Protein AF-Q8Z2V0-F1 (afdb_monomer)

Sequence (81 aa):
MGNMTLFIIGIALLSTGTYLMRLGGAKLGSRLALSERSQALLSDAATVLLFSVALATTFYEGEHFAGMARVLGVGFAVFLA

Organism: Salmonella typhi (NCBI:txid90370)

Structure (mmCIF, N/CA/C/O backbone):
data_AF-Q8Z2V0-F1
#
_entry.id   AF-Q8Z2V0-F1
#
loop_
_atom_site.group_PDB
_atom_site.id
_atom_site.type_symbol
_atom_site.label_atom_id
_atom_site.label_alt_id
_atom_site.label_comp_id
_atom_site.label_asym_id
_atom_site.label_entity_id
_atom_site.label_seq_id
_atom_site.pdbx_PDB_ins_code
_atom_site.Cartn_x
_atom_site.Cartn_y
_atom_site.Cartn_z
_atom_site.occupancy
_atom_site.B_iso_or_equiv
_atom_site.auth_seq_id
_atom_site.auth_comp_id
_atom_site.auth_asym_id
_atom_site.auth_atom_id
_atom_site.pdbx_PDB_model_num
ATOM 1 N N . MET A 1 1 ? -5.736 -24.480 -28.719 1.00 60.38 1 MET A N 1
ATOM 2 C CA . MET A 1 1 ? -6.854 -24.443 -27.746 1.00 60.38 1 MET A CA 1
ATOM 3 C C . MET A 1 1 ? -6.405 -24.323 -26.287 1.00 60.38 1 MET A C 1
ATOM 5 O O . MET A 1 1 ? -6.939 -23.453 -25.618 1.00 60.38 1 MET A O 1
ATOM 9 N N . GLY A 1 2 ? -5.432 -25.106 -25.789 1.00 71.31 2 GLY A N 1
ATOM 10 C CA . GLY A 1 2 ? -5.051 -25.104 -24.358 1.00 71.31 2 GLY A CA 1
ATOM 11 C C . GLY A 1 2 ? -4.655 -23.741 -23.766 1.00 71.31 2 GLY A C 1
ATOM 12 O O . GLY A 1 2 ? -5.069 -23.410 -22.661 1.00 71.31 2 GLY A O 1
ATOM 13 N N . ASN A 1 3 ? -3.946 -22.903 -24.527 1.00 84.88 3 ASN A N 1
ATOM 14 C CA . ASN A 1 3 ? -3.478 -21.592 -24.053 1.00 84.88 3 ASN A CA 1
ATOM 15 C C . ASN A 1 3 ? -4.646 -20.626 -23.783 1.00 84.88 3 ASN A C 1
ATOM 17 O O . ASN A 1 3 ? -4.661 -19.941 -22.769 1.00 84.88 3 ASN A O 1
ATOM 21 N N . MET A 1 4 ? -5.653 -20.614 -24.664 1.00 86.75 4 MET A N 1
ATOM 22 C CA . MET A 1 4 ? -6.857 -19.786 -24.515 1.00 86.75 4 MET A CA 1
ATOM 23 C C . MET A 1 4 ? -7.642 -20.191 -23.264 1.00 86.75 4 MET A C 1
ATOM 25 O O . MET A 1 4 ? -8.064 -19.340 -22.489 1.00 86.75 4 MET A O 1
ATOM 29 N N . THR A 1 5 ? -7.798 -21.497 -23.036 1.00 90.00 5 THR A N 1
ATOM 30 C CA . THR A 1 5 ? -8.472 -22.023 -21.845 1.00 90.00 5 THR A CA 1
ATOM 31 C C . THR A 1 5 ? -7.728 -21.633 -20.568 1.00 90.00 5 THR A C 1
ATOM 33 O O . THR A 1 5 ? -8.369 -21.211 -19.612 1.00 90.00 5 THR A O 1
ATOM 36 N N . LEU A 1 6 ? -6.391 -21.689 -20.560 1.00 92.44 6 LEU A N 1
ATOM 37 C CA . LEU A 1 6 ? -5.579 -21.227 -19.429 1.00 92.44 6 LEU A CA 1
ATOM 38 C C . LEU A 1 6 ? -5.730 -19.722 -19.174 1.00 92.44 6 LEU A C 1
ATOM 40 O O . LEU A 1 6 ? -5.855 -19.326 -18.020 1.00 92.44 6 LEU A O 1
ATOM 44 N N . PHE A 1 7 ? -5.785 -18.890 -20.220 1.00 93.88 7 PHE A N 1
ATOM 45 C CA . PHE A 1 7 ? -6.065 -17.458 -20.067 1.00 93.88 7 PHE A CA 1
ATOM 46 C C . PHE A 1 7 ? -7.454 -17.207 -19.475 1.00 93.88 7 PHE A C 1
ATOM 48 O O . PHE A 1 7 ? -7.584 -16.426 -18.536 1.00 93.88 7 PHE A O 1
ATOM 55 N N . ILE A 1 8 ? -8.484 -17.894 -19.974 1.00 94.38 8 ILE A N 1
ATOM 56 C CA . ILE A 1 8 ? -9.858 -17.757 -19.472 1.00 94.38 8 ILE A CA 1
ATOM 57 C C . ILE A 1 8 ? -9.943 -18.196 -18.008 1.00 94.38 8 ILE A C 1
ATOM 59 O O . ILE A 1 8 ? -10.532 -17.490 -17.193 1.00 94.38 8 ILE A O 1
ATOM 63 N N . ILE A 1 9 ? -9.313 -19.319 -17.655 1.00 95.94 9 ILE A N 1
ATOM 64 C CA . ILE A 1 9 ? -9.240 -19.791 -16.269 1.00 95.94 9 ILE A CA 1
ATOM 65 C C . ILE A 1 9 ? -8.472 -18.790 -15.403 1.00 95.94 9 ILE A C 1
ATOM 67 O O . ILE A 1 9 ? -8.928 -18.476 -14.310 1.00 95.94 9 ILE A O 1
ATOM 71 N N . GLY A 1 10 ? -7.351 -18.249 -15.885 1.00 94.69 10 GLY A N 1
ATOM 72 C CA . GLY A 1 10 ? -6.561 -17.249 -15.169 1.00 94.69 10 GLY A CA 1
ATOM 73 C C . GLY A 1 10 ? -7.360 -15.982 -14.869 1.00 94.69 10 GLY A C 1
ATOM 74 O O . GLY A 1 10 ? -7.383 -15.533 -13.727 1.00 94.69 10 GLY A O 1
ATOM 75 N N . ILE A 1 11 ? -8.081 -15.450 -15.861 1.00 94.94 11 ILE A N 1
ATOM 76 C CA . ILE A 1 11 ? -8.959 -14.282 -15.696 1.00 94.94 11 ILE A CA 1
ATOM 77 C C . ILE A 1 11 ? -10.102 -14.602 -14.731 1.00 94.94 11 ILE A C 1
ATOM 79 O O . ILE A 1 11 ? -10.362 -13.822 -13.816 1.00 94.94 11 ILE A O 1
ATOM 83 N N . ALA A 1 12 ? -10.769 -15.748 -14.900 1.00 95.94 12 ALA A N 1
ATOM 84 C CA . ALA A 1 12 ? -11.856 -16.169 -14.021 1.00 95.94 12 ALA A CA 1
ATOM 85 C C . ALA A 1 12 ? -11.378 -16.318 -12.571 1.00 95.94 12 ALA A C 1
ATOM 87 O O . ALA A 1 12 ? -12.052 -15.856 -11.649 1.00 95.94 12 ALA A O 1
ATOM 88 N N . LEU A 1 13 ? -10.194 -16.898 -12.367 1.00 96.25 13 LEU A N 1
ATOM 89 C CA . LEU A 1 13 ? -9.583 -17.073 -11.056 1.00 96.25 13 LEU A CA 1
ATOM 90 C C . LEU A 1 13 ? -9.213 -15.726 -10.423 1.00 96.25 13 LEU A C 1
ATOM 92 O O . LEU A 1 13 ? -9.576 -15.488 -9.272 1.00 96.25 13 LEU A O 1
ATOM 96 N N . LEU A 1 14 ? -8.555 -14.828 -11.169 1.00 95.06 14 LEU A N 1
ATOM 97 C CA . LEU A 1 14 ? -8.201 -13.488 -10.686 1.00 95.06 14 LEU A CA 1
ATOM 98 C C . LEU A 1 14 ? -9.449 -12.690 -10.316 1.00 95.06 14 LEU A C 1
ATOM 100 O O . LEU A 1 14 ? -9.536 -12.157 -9.214 1.00 95.06 14 LEU A O 1
ATOM 104 N N . SER A 1 15 ? -10.432 -12.655 -11.216 1.00 95.56 15 SER A N 1
ATOM 105 C CA . SER A 1 15 ? -11.673 -11.908 -11.023 1.00 95.56 15 SER A CA 1
ATOM 106 C C . SER A 1 15 ? -12.452 -12.430 -9.813 1.00 95.56 15 SER A C 1
ATOM 108 O O . SER A 1 15 ? -12.886 -11.647 -8.964 1.00 95.56 15 SER A O 1
ATOM 110 N N . THR A 1 16 ? -12.536 -13.757 -9.664 1.00 96.25 16 THR A N 1
ATOM 111 C CA . THR A 1 16 ? -13.135 -14.394 -8.484 1.00 96.25 16 THR A CA 1
ATOM 112 C C . THR A 1 16 ? -12.368 -14.028 -7.214 1.00 96.25 16 THR A C 1
ATOM 114 O O . THR A 1 16 ? -12.982 -13.628 -6.228 1.00 96.25 16 THR A O 1
ATOM 117 N N . GLY A 1 17 ? -11.033 -14.087 -7.232 1.00 93.88 17 GLY A N 1
ATOM 118 C CA . GLY A 1 17 ? -10.183 -13.711 -6.100 1.00 93.88 17 GLY A CA 1
ATOM 119 C C . GLY A 1 17 ? -10.368 -12.253 -5.668 1.00 93.88 17 GLY A C 1
ATOM 120 O O . GLY A 1 17 ? -10.546 -11.981 -4.480 1.00 93.88 17 GLY A O 1
ATOM 121 N N . THR A 1 18 ? -10.418 -11.316 -6.619 1.00 94.31 18 THR A N 1
ATOM 122 C CA . THR A 1 18 ? -10.684 -9.896 -6.341 1.00 94.31 18 THR A CA 1
ATOM 123 C C . THR A 1 18 ? -12.056 -9.705 -5.699 1.00 94.31 18 THR A C 1
ATOM 125 O O . THR A 1 18 ? -12.190 -8.975 -4.713 1.00 94.31 18 THR A O 1
ATOM 128 N N . TYR A 1 19 ? -13.080 -10.389 -6.218 1.00 92.12 19 TYR A N 1
ATOM 129 C CA . TYR A 1 19 ? -14.428 -10.296 -5.667 1.00 92.12 19 TYR A CA 1
ATOM 130 C C . TYR A 1 19 ? -14.505 -10.898 -4.261 1.00 92.12 19 TYR A C 1
ATOM 132 O O . TYR A 1 19 ? -15.122 -10.307 -3.376 1.00 92.12 19 TYR A O 1
ATOM 140 N N . LEU A 1 20 ? -13.825 -12.023 -4.023 1.00 91.06 20 LEU A N 1
ATOM 141 C CA . LEU A 1 20 ? -13.733 -12.655 -2.709 1.00 91.06 20 LEU A CA 1
ATOM 142 C C . LEU A 1 20 ? -13.026 -11.764 -1.683 1.00 91.06 20 LEU A C 1
ATOM 144 O O . LEU A 1 20 ? -13.517 -11.662 -0.563 1.00 91.06 20 LEU A O 1
ATOM 148 N N . MET A 1 21 ? -11.941 -11.067 -2.042 1.00 88.81 21 MET A N 1
ATOM 149 C CA . MET A 1 21 ? -11.290 -10.097 -1.144 1.00 88.81 21 MET A CA 1
ATOM 150 C C . MET A 1 21 ? -12.230 -8.941 -0.782 1.00 88.81 21 MET A C 1
ATOM 152 O O . MET A 1 21 ? -12.325 -8.561 0.387 1.00 88.81 21 MET A O 1
ATOM 156 N N . ARG A 1 22 ? -12.985 -8.422 -1.760 1.00 87.00 22 ARG A N 1
ATOM 157 C CA . ARG A 1 22 ? -13.968 -7.352 -1.531 1.00 87.00 22 ARG A CA 1
ATOM 158 C C . ARG A 1 22 ? -15.127 -7.820 -0.645 1.00 87.00 22 ARG A C 1
ATOM 160 O O . ARG A 1 22 ? -15.531 -7.105 0.271 1.00 87.00 22 ARG A O 1
ATOM 167 N N . LEU A 1 23 ? -15.636 -9.029 -0.887 1.00 86.62 23 LEU A N 1
ATOM 168 C CA . LEU A 1 23 ? -16.707 -9.640 -0.096 1.00 86.62 23 LEU A CA 1
ATOM 169 C C . LEU A 1 23 ? -16.232 -9.984 1.321 1.00 86.62 23 LEU A C 1
ATOM 171 O O . LEU A 1 23 ? -16.979 -9.806 2.280 1.00 86.62 23 LEU A O 1
ATOM 175 N N . GLY A 1 24 ? -14.979 -10.425 1.447 1.00 83.75 24 GLY A N 1
ATOM 176 C CA . GLY A 1 24 ? -14.275 -10.621 2.706 1.00 83.75 24 GLY A CA 1
ATOM 177 C C . GLY A 1 24 ? -14.264 -9.334 3.515 1.00 83.75 24 GLY A C 1
ATOM 178 O O . GLY A 1 24 ? -14.810 -9.325 4.606 1.00 83.75 24 GLY A O 1
ATOM 179 N N . GLY A 1 25 ? -13.776 -8.223 2.958 1.00 78.12 25 GLY A N 1
ATOM 180 C CA . GLY A 1 25 ? -13.796 -6.921 3.635 1.00 78.12 25 GLY A CA 1
ATOM 181 C C . GLY A 1 25 ? -15.197 -6.473 4.074 1.00 78.12 25 GLY A C 1
ATOM 182 O O . GLY A 1 25 ? -15.375 -6.061 5.215 1.00 78.12 25 GLY A O 1
ATOM 183 N N . ALA A 1 26 ? -16.217 -6.624 3.223 1.00 75.19 26 ALA A N 1
ATOM 184 C CA . ALA A 1 26 ? -17.589 -6.220 3.554 1.00 75.19 26 ALA A CA 1
ATOM 185 C C . ALA A 1 26 ? -18.250 -7.110 4.632 1.00 75.19 26 ALA A C 1
ATOM 187 O O . ALA A 1 26 ? -18.933 -6.624 5.538 1.00 75.19 26 ALA A O 1
ATOM 188 N N . LYS A 1 27 ? -18.049 -8.431 4.552 1.00 73.56 27 LYS A N 1
ATOM 189 C CA . LYS A 1 27 ? -18.694 -9.413 5.438 1.00 73.56 27 LYS A CA 1
ATOM 190 C C . LYS A 1 27 ? -17.921 -9.639 6.741 1.00 73.56 27 LYS A C 1
ATOM 192 O O . LYS A 1 27 ? -18.543 -9.872 7.774 1.00 73.56 27 LYS A O 1
ATOM 197 N N . LEU A 1 28 ? -16.587 -9.565 6.711 1.00 70.88 28 LEU A N 1
ATOM 198 C CA . LEU A 1 28 ? -15.754 -9.554 7.917 1.00 70.88 28 LEU A CA 1
ATOM 199 C C . LEU A 1 28 ? -15.747 -8.179 8.573 1.00 70.88 28 LEU A C 1
ATOM 201 O O . LEU A 1 28 ? -15.780 -8.149 9.788 1.00 70.88 28 LEU A O 1
ATOM 205 N N . GLY A 1 29 ? -15.757 -7.063 7.840 1.00 66.62 29 GLY A N 1
ATOM 206 C CA . GLY A 1 29 ? -15.713 -5.721 8.440 1.00 66.62 29 GLY A CA 1
ATOM 207 C C . GLY A 1 29 ? -16.914 -5.404 9.337 1.00 66.62 29 GLY A C 1
ATOM 208 O O . GLY A 1 29 ? -16.769 -4.722 10.340 1.00 66.62 29 GLY A O 1
ATOM 209 N N . SER A 1 30 ? -18.087 -5.964 9.033 1.00 63.84 30 SER A N 1
ATOM 210 C CA . SER A 1 30 ? -19.283 -5.854 9.885 1.00 63.84 30 SER A CA 1
ATOM 211 C C . SER A 1 30 ? -19.291 -6.825 11.075 1.00 63.84 30 SER A C 1
ATOM 213 O O . SER A 1 30 ? -19.967 -6.569 12.067 1.00 63.84 30 SER A O 1
ATOM 215 N N . ARG A 1 31 ? -18.554 -7.944 10.994 1.00 62.41 31 ARG A N 1
ATOM 216 C CA . ARG A 1 31 ? -18.421 -8.933 12.085 1.00 62.41 31 ARG A CA 1
ATOM 217 C C . ARG A 1 31 ? -17.229 -8.672 12.999 1.00 62.41 31 ARG A C 1
ATOM 219 O O . ARG A 1 31 ? -17.276 -9.008 14.177 1.00 62.41 31 ARG A O 1
ATOM 226 N N . LEU A 1 32 ? -16.170 -8.088 12.462 1.00 62.75 32 LEU A N 1
ATOM 227 C CA . LEU A 1 32 ? -15.046 -7.535 13.191 1.00 62.75 32 LEU A CA 1
ATOM 228 C C . LEU A 1 32 ? -15.493 -6.158 13.665 1.00 62.75 32 LEU A C 1
ATOM 230 O O . LEU A 1 32 ? -15.186 -5.151 13.036 1.00 62.75 32 LEU A O 1
ATOM 234 N N . ALA A 1 33 ? -16.243 -6.118 14.766 1.00 62.81 33 ALA A N 1
ATOM 235 C CA . ALA A 1 33 ? -16.451 -4.894 15.530 1.00 62.81 33 ALA A CA 1
ATOM 236 C C . ALA A 1 33 ? -15.095 -4.462 16.11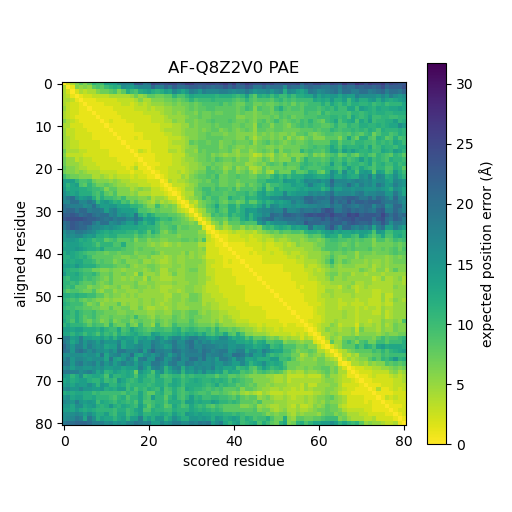4 1.00 62.81 33 ALA A C 1
ATOM 238 O O . ALA A 1 33 ? -14.794 -4.680 17.286 1.00 62.81 33 ALA A O 1
ATOM 239 N N . LEU A 1 34 ? -14.219 -3.951 15.246 1.00 63.50 34 L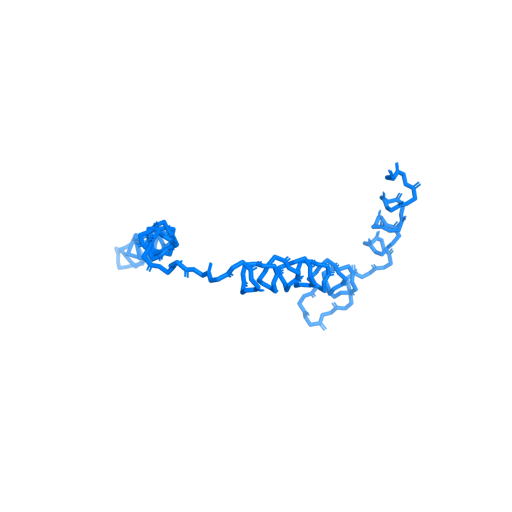EU A N 1
ATOM 240 C CA . LEU A 1 34 ? -12.927 -3.411 15.617 1.00 63.50 34 LEU A CA 1
ATOM 241 C C . LEU A 1 34 ? -13.203 -2.279 16.598 1.00 63.50 34 LEU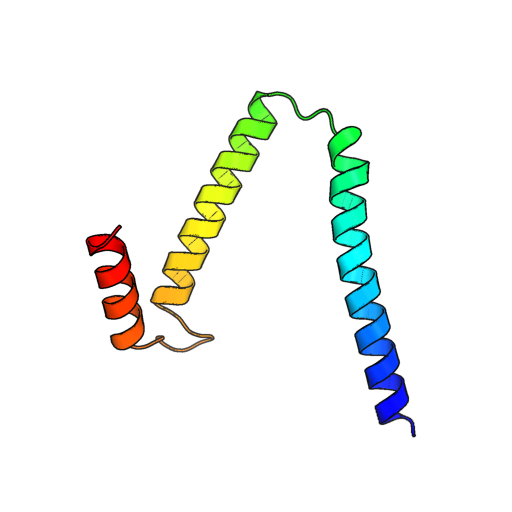 A C 1
ATOM 243 O O . LEU A 1 34 ? -13.939 -1.345 16.272 1.00 63.50 34 LEU A O 1
ATOM 247 N N . SER A 1 35 ? -12.624 -2.383 17.793 1.00 69.62 35 SER A N 1
ATOM 248 C CA . SER A 1 35 ? -12.637 -1.302 18.776 1.00 69.62 35 SER A CA 1
ATOM 249 C C . SER A 1 35 ? -12.169 -0.004 18.110 1.00 69.62 35 SER A C 1
ATOM 251 O O . SER A 1 35 ? -11.304 -0.046 17.230 1.00 69.62 35 SER A O 1
ATOM 253 N N . GLU A 1 36 ? -12.702 1.144 18.532 1.00 76.19 36 GLU A N 1
ATOM 254 C CA . GLU A 1 36 ? -12.336 2.471 18.007 1.00 76.19 36 GLU A CA 1
ATOM 255 C C . GLU A 1 36 ? -10.813 2.656 17.908 1.00 76.19 36 GLU A C 1
ATOM 257 O O . GLU A 1 36 ? -10.300 3.152 16.905 1.00 76.19 36 GLU A O 1
ATOM 262 N N . ARG A 1 37 ? -10.065 2.139 18.895 1.00 77.69 37 ARG A N 1
ATOM 263 C CA . ARG A 1 37 ? -8.597 2.157 18.900 1.00 77.69 37 ARG A CA 1
ATOM 264 C C . ARG A 1 37 ? -7.983 1.374 17.737 1.00 77.69 37 ARG A C 1
ATOM 266 O O . ARG A 1 37 ? -7.017 1.831 17.138 1.00 77.69 37 ARG A O 1
ATOM 273 N N . SER A 1 38 ? -8.516 0.200 17.411 1.00 80.75 38 SER A N 1
ATOM 274 C CA . SER A 1 38 ? -8.031 -0.621 16.297 1.00 80.75 38 SER A CA 1
ATOM 275 C C . SER A 1 38 ? -8.387 -0.014 14.940 1.00 80.75 38 SER A C 1
ATOM 277 O O . SER A 1 38 ? -7.580 -0.113 14.023 1.00 80.75 38 SER A O 1
ATOM 279 N N . GLN A 1 39 ? -9.545 0.642 14.808 1.00 84.50 39 GLN A N 1
ATOM 280 C CA . GLN A 1 39 ? -9.887 1.377 13.584 1.00 84.50 39 GLN A CA 1
ATOM 281 C C . GLN A 1 39 ? -8.961 2.576 13.372 1.00 84.50 39 GLN A C 1
ATOM 283 O O . GLN A 1 39 ? -8.461 2.762 12.266 1.00 84.50 39 GLN A O 1
ATOM 288 N N . ALA A 1 40 ? -8.672 3.335 14.433 1.00 84.75 40 ALA A N 1
ATOM 289 C CA . ALA A 1 40 ? -7.730 4.449 14.374 1.00 84.75 40 ALA A CA 1
ATOM 290 C C . ALA A 1 40 ? -6.328 3.981 13.951 1.00 84.75 40 ALA A C 1
ATOM 292 O O . ALA A 1 40 ? -5.754 4.537 13.020 1.00 84.75 40 ALA A O 1
ATOM 293 N N . LEU A 1 41 ? -5.815 2.907 14.563 1.00 89.81 41 LEU A N 1
ATOM 294 C CA . LEU A 1 41 ? -4.520 2.328 14.188 1.00 89.81 41 LEU A CA 1
ATOM 295 C C . LEU A 1 41 ? -4.505 1.801 12.75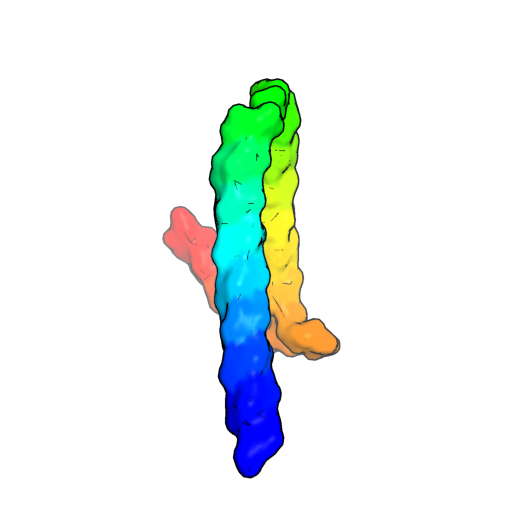0 1.00 89.81 41 LEU A C 1
ATOM 297 O O . LEU A 1 41 ? -3.507 1.962 12.057 1.00 89.81 41 LEU A O 1
ATOM 301 N N . LEU A 1 42 ? -5.592 1.178 12.287 1.00 89.50 42 LEU A N 1
ATOM 302 C CA . LEU A 1 42 ? -5.673 0.665 10.921 1.00 89.50 42 LEU A CA 1
ATOM 303 C C . LEU A 1 42 ? -5.740 1.799 9.889 1.00 89.50 42 LEU A C 1
ATOM 305 O O . LEU A 1 42 ? -5.118 1.697 8.837 1.00 89.50 42 LEU A O 1
ATOM 309 N N . SER A 1 43 ? -6.456 2.882 10.197 1.00 90.25 43 SER A N 1
ATOM 310 C CA . SER A 1 43 ? -6.507 4.089 9.367 1.00 90.25 43 SER A CA 1
ATOM 311 C C . SER A 1 43 ? -5.144 4.780 9.286 1.00 90.25 43 SER A C 1
ATOM 313 O O . SER A 1 43 ? -4.717 5.195 8.206 1.00 90.25 43 SER A O 1
ATOM 315 N N . ASP A 1 44 ? -4.447 4.881 10.417 1.00 93.88 44 ASP A N 1
ATOM 316 C CA . ASP A 1 44 ? -3.107 5.462 10.477 1.00 93.88 44 ASP A CA 1
ATOM 317 C C . ASP A 1 44 ? -2.110 4.594 9.698 1.00 93.88 44 ASP A C 1
ATOM 319 O O . ASP A 1 44 ? -1.431 5.071 8.790 1.00 93.88 44 ASP A O 1
ATOM 323 N N . ALA A 1 45 ? -2.130 3.278 9.924 1.00 93.25 45 ALA A N 1
ATOM 324 C CA . ALA A 1 45 ? -1.318 2.325 9.176 1.00 93.25 45 ALA A CA 1
ATOM 325 C C . ALA A 1 45 ? -1.603 2.364 7.667 1.00 93.25 45 ALA A C 1
ATOM 327 O O . ALA A 1 45 ? -0.666 2.322 6.875 1.00 93.25 45 ALA A O 1
ATOM 328 N N . ALA A 1 46 ? -2.868 2.473 7.248 1.00 94.00 46 ALA A N 1
ATOM 329 C CA . ALA A 1 46 ? -3.221 2.613 5.837 1.00 94.00 46 ALA A CA 1
ATOM 330 C C . ALA A 1 46 ? -2.608 3.882 5.233 1.00 94.00 46 ALA A C 1
ATOM 332 O O . ALA A 1 46 ? -2.039 3.832 4.145 1.00 94.00 46 ALA A O 1
ATOM 333 N N . THR A 1 47 ? -2.662 4.999 5.956 1.00 94.25 47 THR A N 1
ATOM 334 C CA . THR A 1 47 ? -2.060 6.266 5.522 1.00 94.25 47 THR A CA 1
ATOM 335 C C . THR A 1 47 ? -0.540 6.146 5.418 1.00 94.25 47 THR A C 1
ATOM 337 O O . THR A 1 47 ? 0.034 6.508 4.392 1.00 94.25 47 THR A O 1
ATOM 340 N N . VAL A 1 48 ? 0.111 5.559 6.426 1.00 95.56 48 VAL A N 1
ATOM 341 C CA . VAL A 1 48 ? 1.557 5.298 6.427 1.00 95.56 48 VAL A CA 1
ATOM 342 C C . VAL A 1 48 ? 1.956 4.374 5.275 1.00 95.56 48 VAL A C 1
ATOM 344 O O . VAL A 1 48 ? 2.947 4.641 4.600 1.00 95.56 48 VAL A O 1
ATOM 347 N N . LEU A 1 49 ? 1.180 3.321 5.000 1.00 95.56 49 LEU A N 1
ATOM 348 C CA . LEU A 1 49 ? 1.426 2.408 3.883 1.00 95.56 49 LEU A CA 1
ATOM 349 C C . LEU A 1 49 ? 1.280 3.109 2.533 1.00 95.56 49 LEU A C 1
ATOM 351 O O . LEU A 1 49 ? 2.158 2.968 1.687 1.00 95.56 49 LEU A O 1
ATOM 355 N N . LEU A 1 50 ? 0.207 3.877 2.327 1.00 94.62 50 LEU A N 1
ATOM 356 C CA . LEU A 1 50 ? -0.007 4.627 1.088 1.00 94.62 50 LEU A CA 1
ATOM 357 C C . LEU A 1 50 ? 1.099 5.661 0.866 1.00 94.62 50 LEU A C 1
ATOM 359 O O . LEU A 1 50 ? 1.622 5.769 -0.241 1.00 94.62 50 LEU A O 1
ATOM 363 N N . PHE A 1 51 ? 1.500 6.374 1.919 1.00 93.50 51 PHE A N 1
ATOM 364 C CA . PHE A 1 51 ? 2.603 7.327 1.864 1.00 93.50 51 PHE A CA 1
ATOM 365 C C . PHE A 1 51 ? 3.938 6.637 1.566 1.00 93.50 51 PHE A C 1
ATOM 367 O O . PHE A 1 51 ? 4.692 7.072 0.698 1.00 93.50 51 PHE A O 1
ATOM 374 N N . SER A 1 52 ? 4.213 5.515 2.230 1.00 94.06 52 SER A N 1
ATOM 375 C CA . SER A 1 52 ? 5.418 4.720 1.995 1.00 94.06 52 SER A CA 1
ATOM 376 C C . SER A 1 52 ? 5.471 4.182 0.563 1.00 94.06 52 SER A C 1
ATOM 378 O O . SER A 1 52 ? 6.508 4.295 -0.086 1.00 94.06 52 SER A O 1
ATOM 380 N N . VAL A 1 53 ? 4.352 3.684 0.024 1.00 92.44 53 VAL A N 1
ATOM 381 C CA . VAL A 1 53 ? 4.232 3.260 -1.381 1.00 92.44 53 VAL A CA 1
ATOM 382 C C . VAL A 1 53 ? 4.444 4.431 -2.333 1.00 92.44 53 VAL A C 1
ATOM 384 O O . VAL A 1 53 ? 5.148 4.278 -3.331 1.00 92.44 53 VAL A O 1
ATOM 387 N N . ALA A 1 54 ? 3.879 5.604 -2.042 1.00 90.88 54 ALA A N 1
ATOM 388 C CA . ALA A 1 54 ? 4.092 6.798 -2.853 1.00 90.88 54 ALA A CA 1
ATOM 389 C C . ALA A 1 54 ? 5.580 7.170 -2.908 1.00 90.88 54 ALA A C 1
ATOM 391 O O . ALA A 1 54 ? 6.119 7.370 -3.995 1.00 90.88 54 ALA A O 1
ATOM 392 N N . LEU A 1 55 ? 6.277 7.171 -1.768 1.00 89.62 55 LEU A N 1
ATOM 393 C CA . LEU A 1 55 ? 7.724 7.394 -1.730 1.00 89.62 55 LEU A CA 1
ATOM 394 C C . LEU A 1 55 ? 8.483 6.306 -2.498 1.00 89.62 55 LEU A C 1
ATOM 396 O O . LEU A 1 55 ? 9.287 6.624 -3.371 1.00 89.62 55 LEU A O 1
ATOM 400 N N . ALA A 1 56 ? 8.201 5.030 -2.232 1.00 89.19 56 ALA A N 1
ATOM 401 C CA . ALA A 1 56 ? 8.870 3.911 -2.888 1.00 89.19 56 ALA A CA 1
ATOM 402 C C . ALA A 1 56 ? 8.724 3.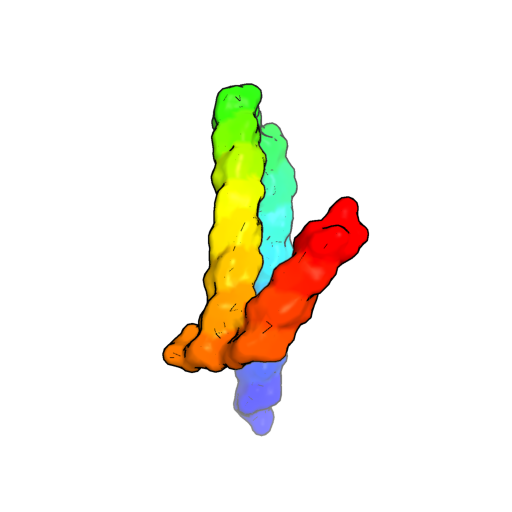979 -4.414 1.00 89.19 56 ALA A C 1
ATOM 404 O O . ALA A 1 56 ? 9.718 3.882 -5.121 1.00 89.19 56 ALA A O 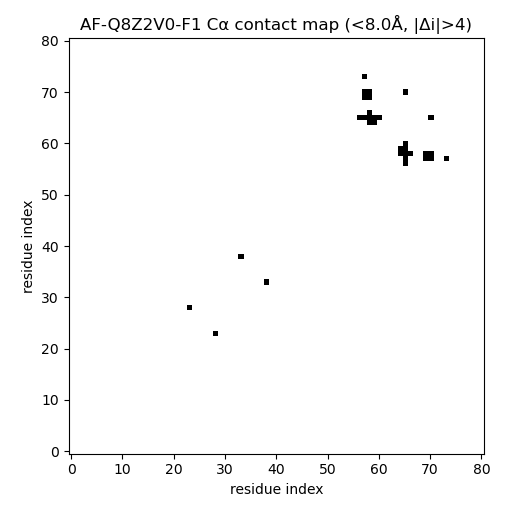1
ATOM 405 N N . THR A 1 57 ? 7.515 4.231 -4.915 1.00 87.69 57 THR A N 1
ATOM 406 C CA . THR A 1 57 ? 7.231 4.350 -6.358 1.00 87.69 57 THR A CA 1
ATOM 407 C C . THR A 1 57 ? 7.732 5.653 -6.979 1.00 87.69 57 THR A C 1
ATOM 409 O O . THR A 1 57 ? 7.883 5.732 -8.196 1.00 87.69 57 THR A O 1
ATOM 412 N N . THR A 1 58 ? 8.014 6.677 -6.168 1.00 86.12 58 THR A N 1
ATOM 413 C CA . THR A 1 58 ? 8.665 7.914 -6.622 1.00 86.12 58 THR A CA 1
ATOM 414 C C . THR A 1 58 ? 10.150 7.684 -6.895 1.00 86.12 58 THR A C 1
ATOM 416 O O . THR A 1 58 ? 10.667 8.175 -7.897 1.00 86.12 58 THR A O 1
ATOM 419 N N . PHE A 1 59 ? 10.834 6.938 -6.021 1.00 82.12 59 PHE A N 1
ATOM 420 C CA . PHE A 1 59 ? 12.273 6.678 -6.137 1.00 82.12 59 PHE A CA 1
ATOM 421 C C . PHE A 1 59 ? 12.605 5.451 -6.999 1.00 82.12 59 PHE A C 1
ATOM 423 O O . PHE A 1 59 ? 13.604 5.461 -7.721 1.00 82.12 59 PHE A O 1
ATOM 430 N N . TYR A 1 60 ? 11.778 4.407 -6.954 1.00 82.19 60 TYR A N 1
ATOM 431 C CA . TYR A 1 60 ? 12.057 3.107 -7.560 1.00 82.19 60 TYR A CA 1
ATOM 432 C C . TYR A 1 60 ? 10.957 2.665 -8.522 1.00 82.19 60 TYR A C 1
ATOM 434 O O . TYR A 1 60 ? 9.764 2.852 -8.285 1.00 82.19 60 TYR A O 1
ATOM 442 N N . GLU A 1 61 ? 11.378 2.025 -9.607 1.00 79.44 61 GLU A N 1
ATOM 443 C CA . GLU A 1 61 ? 10.521 1.352 -10.572 1.00 79.44 61 GLU A CA 1
ATOM 444 C C . GLU A 1 61 ? 11.087 -0.051 -10.826 1.00 79.44 61 GLU A C 1
ATOM 446 O O . GLU A 1 61 ? 12.104 -0.236 -11.497 1.00 79.44 61 GLU A O 1
ATOM 451 N N . GLY A 1 62 ? 10.455 -1.058 -10.216 1.00 78.88 62 GLY A N 1
ATOM 452 C CA . GLY A 1 62 ? 11.020 -2.407 -10.149 1.00 78.88 62 GLY A CA 1
ATOM 453 C C . GLY A 1 62 ? 12.355 -2.414 -9.396 1.00 78.88 62 GLY A C 1
ATOM 454 O O . GLY A 1 62 ? 12.444 -1.889 -8.292 1.00 78.88 62 GLY A O 1
ATOM 455 N N . GLU A 1 63 ? 13.392 -2.986 -10.010 1.00 73.00 63 GLU A N 1
ATOM 456 C CA . GLU A 1 63 ? 14.763 -3.039 -9.466 1.00 73.00 63 GLU A CA 1
ATOM 457 C C . GLU A 1 63 ? 15.607 -1.793 -9.806 1.00 73.00 63 GLU A C 1
ATOM 459 O O . GLU A 1 63 ? 16.766 -1.695 -9.408 1.00 73.00 63 GLU A O 1
ATOM 464 N N . HIS A 1 64 ? 15.063 -0.840 -10.574 1.00 71.69 64 HIS A N 1
ATOM 465 C CA . HIS A 1 64 ? 15.819 0.301 -11.090 1.00 71.69 64 HIS A CA 1
ATOM 466 C C . HIS A 1 64 ? 15.326 1.622 -10.504 1.00 71.69 64 HIS A C 1
ATOM 468 O O . HIS A 1 64 ? 14.170 1.781 -10.113 1.00 71.69 64 HIS A O 1
ATOM 474 N N . PHE A 1 65 ? 16.226 2.602 -10.458 1.00 74.81 65 PHE A N 1
ATOM 475 C CA . PHE A 1 65 ? 15.873 3.966 -10.093 1.00 74.81 65 PHE A CA 1
ATOM 476 C C . PHE A 1 65 ? 14.903 4.545 -11.134 1.00 74.81 65 PHE A C 1
ATOM 478 O O . PHE A 1 65 ? 15.225 4.570 -12.322 1.00 74.81 65 PHE A O 1
ATOM 485 N N . ALA A 1 66 ? 13.743 5.040 -10.688 1.00 71.44 66 ALA A N 1
ATOM 486 C CA . ALA A 1 66 ? 12.652 5.510 -11.558 1.00 71.44 66 ALA A CA 1
ATOM 487 C C . ALA A 1 66 ? 12.991 6.789 -12.359 1.00 71.44 66 ALA A C 1
ATOM 489 O O . ALA A 1 66 ? 12.209 7.248 -13.192 1.00 71.44 66 ALA A O 1
ATOM 490 N N . GLY A 1 67 ? 14.165 7.377 -12.112 1.00 77.19 67 GLY A N 1
ATOM 491 C CA . GLY A 1 67 ? 14.670 8.555 -12.806 1.00 77.19 67 GLY A CA 1
ATOM 492 C C . GLY A 1 67 ? 14.232 9.874 -12.168 1.00 77.19 67 GLY A C 1
ATOM 493 O O . GLY A 1 67 ? 13.194 9.986 -11.516 1.00 77.19 67 GLY A O 1
ATOM 494 N N . MET A 1 68 ? 15.030 10.922 -12.393 1.00 81.62 68 MET A N 1
ATOM 495 C CA . MET A 1 68 ? 14.789 12.250 -11.808 1.00 81.62 68 MET A CA 1
ATOM 496 C C . MET A 1 68 ? 13.477 12.892 -12.286 1.00 81.62 68 MET A C 1
ATOM 498 O O . MET A 1 68 ? 12.928 13.737 -11.586 1.00 81.62 68 MET A O 1
ATOM 502 N N . ALA A 1 69 ? 12.937 12.473 -13.437 1.00 82.50 69 ALA A N 1
ATOM 503 C CA . ALA A 1 69 ? 11.671 12.981 -13.964 1.00 82.50 69 ALA A CA 1
ATOM 504 C C . ALA A 1 69 ? 10.480 12.689 -13.031 1.00 82.50 69 ALA A C 1
ATOM 506 O O . ALA A 1 69 ? 9.637 13.562 -12.824 1.00 82.50 69 ALA A O 1
ATOM 507 N N . ARG A 1 70 ? 10.429 11.493 -12.426 1.00 81.25 70 ARG A N 1
ATOM 508 C CA . ARG A 1 70 ? 9.340 11.090 -11.523 1.00 81.25 70 ARG A CA 1
ATOM 509 C C . ARG A 1 70 ? 9.439 11.808 -10.180 1.00 81.25 70 ARG A C 1
ATOM 511 O O . ARG A 1 70 ? 8.444 12.345 -9.704 1.00 81.25 70 ARG A O 1
ATOM 518 N N . VAL A 1 71 ? 10.652 11.903 -9.630 1.00 85.56 71 VAL A N 1
ATOM 519 C CA . VAL A 1 71 ? 10.938 12.633 -8.382 1.00 85.56 71 VAL A CA 1
ATOM 520 C C . VAL A 1 71 ? 10.583 14.114 -8.511 1.00 85.56 71 VAL A C 1
ATOM 522 O O . VAL A 1 71 ? 9.889 14.653 -7.654 1.00 85.56 71 VAL A O 1
ATOM 525 N N . LEU A 1 72 ? 11.007 14.765 -9.601 1.00 86.06 72 LEU A N 1
ATOM 526 C CA . LEU A 1 72 ? 10.673 16.166 -9.851 1.00 86.06 72 LEU A CA 1
ATOM 527 C C . LEU A 1 72 ? 9.168 16.355 -10.066 1.00 86.06 72 LEU A C 1
ATOM 529 O O . LEU A 1 72 ? 8.599 17.277 -9.494 1.00 86.06 72 LEU A O 1
ATOM 533 N N . GLY A 1 73 ? 8.507 15.473 -10.824 1.00 84.31 73 GLY A N 1
ATOM 534 C CA . GLY A 1 73 ? 7.058 15.535 -11.036 1.00 84.31 73 GLY A CA 1
ATOM 535 C C . GLY A 1 73 ? 6.254 15.418 -9.738 1.00 84.31 73 GLY A C 1
ATOM 536 O O . GLY A 1 73 ? 5.353 16.220 -9.500 1.00 84.31 73 GLY A O 1
ATOM 537 N N . VAL A 1 74 ? 6.614 14.473 -8.863 1.00 88.31 74 VAL A N 1
ATOM 538 C CA . VAL A 1 74 ? 5.985 14.321 -7.540 1.00 88.31 74 VAL A CA 1
ATOM 539 C C . VAL A 1 74 ? 6.304 15.517 -6.639 1.00 88.31 74 VAL A C 1
ATOM 541 O O . VAL A 1 74 ? 5.407 16.030 -5.978 1.00 8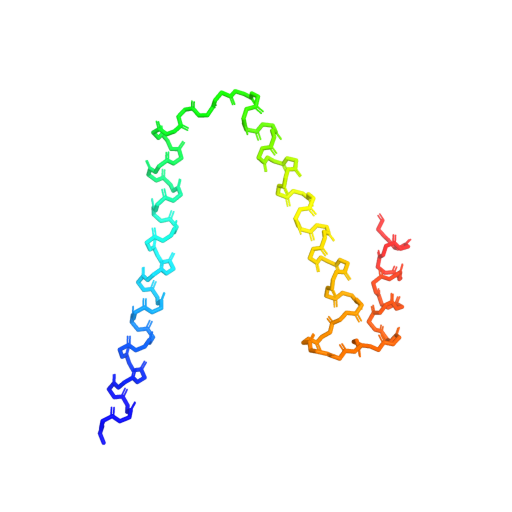8.31 74 VAL A O 1
ATOM 544 N N . GLY A 1 75 ? 7.541 16.026 -6.659 1.00 86.56 75 GLY A N 1
ATOM 545 C CA . GLY A 1 75 ? 7.919 17.236 -5.923 1.00 86.56 75 GLY A CA 1
ATOM 546 C C . GLY A 1 75 ? 7.118 18.473 -6.349 1.00 86.56 75 GLY A C 1
ATOM 547 O O . GLY A 1 75 ? 6.642 19.219 -5.497 1.00 86.56 75 GLY A O 1
ATOM 548 N N . PHE A 1 76 ? 6.894 18.658 -7.653 1.00 88.81 76 PHE A N 1
ATOM 549 C CA . PHE A 1 76 ? 6.021 19.715 -8.170 1.00 88.81 76 PHE A CA 1
ATOM 550 C C . PHE A 1 76 ?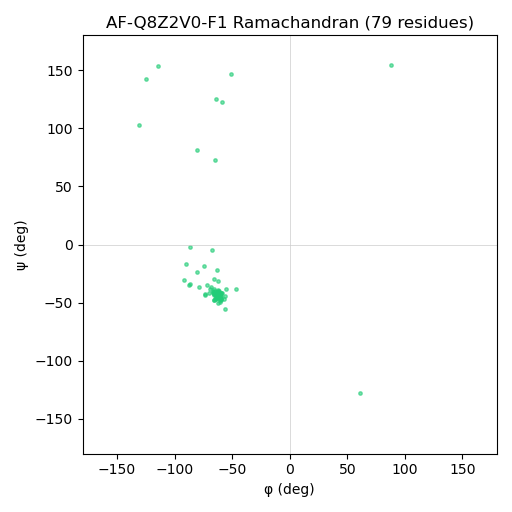 4.560 19.516 -7.763 1.00 88.81 76 PHE A C 1
ATOM 552 O O . PHE A 1 76 ? 3.903 20.488 -7.407 1.00 88.81 76 PHE A O 1
ATOM 559 N N . ALA A 1 77 ? 4.053 18.280 -7.779 1.00 86.06 77 ALA A N 1
ATOM 560 C CA . ALA A 1 77 ? 2.696 17.989 -7.324 1.00 86.06 77 ALA A CA 1
ATOM 561 C C . ALA A 1 77 ? 2.499 18.348 -5.842 1.00 86.06 77 ALA A C 1
ATOM 563 O O . ALA A 1 77 ? 1.471 18.919 -5.497 1.00 86.06 77 ALA A O 1
ATOM 564 N N . VAL A 1 78 ? 3.496 18.083 -4.988 1.00 87.56 78 VAL A N 1
ATOM 565 C CA . VAL A 1 78 ? 3.482 18.499 -3.573 1.00 87.56 78 VAL A CA 1
ATOM 566 C C . VAL A 1 78 ? 3.534 20.020 -3.430 1.00 87.56 78 VAL A C 1
ATOM 568 O O . VAL A 1 78 ? 2.859 20.561 -2.569 1.00 87.56 78 VAL A O 1
ATOM 571 N N . PHE A 1 79 ? 4.306 20.721 -4.265 1.00 89.06 79 PHE A N 1
ATOM 572 C CA . PHE A 1 79 ? 4.358 22.188 -4.239 1.00 89.06 79 PHE A CA 1
ATOM 573 C C . PHE A 1 79 ? 3.029 22.848 -4.648 1.00 89.06 79 PHE A C 1
ATOM 575 O O . PHE A 1 79 ? 2.743 23.962 -4.217 1.00 89.06 79 PHE A O 1
ATOM 582 N N . LEU A 1 80 ? 2.243 22.190 -5.506 1.00 87.31 80 LEU A N 1
ATOM 583 C CA . LEU A 1 80 ? 0.984 22.724 -6.034 1.00 87.31 80 LEU A CA 1
ATOM 584 C C . LEU A 1 80 ? -0.252 22.384 -5.180 1.00 87.31 80 LEU A C 1
ATOM 586 O O . LEU A 1 80 ? -1.307 22.975 -5.415 1.00 87.31 80 LEU A O 1
ATOM 590 N N . ALA A 1 81 ? -0.139 21.403 -4.280 1.00 77.69 81 ALA A N 1
ATOM 591 C CA . ALA A 1 81 ? -1.213 20.925 -3.406 1.00 77.69 81 ALA A CA 1
ATOM 592 C C . ALA A 1 81 ? -1.377 21.812 -2.164 1.00 77.69 81 ALA A C 1
ATOM 594 O O . ALA A 1 81 ? -2.546 22.045 -1.783 1.00 77.69 81 ALA A O 1
#

InterPro domains:
  IPR008407 Branched-chain amino acid transport, AzlD [PF05437] (8-81)

Radius of gyration: 19.4 Å; Cα contacts (8 Å, |Δi|>4): 16; chains: 1; bounding box: 35×48×47 Å

Foldseek 3Di:
DVVVVVVVVVCVVVVVVVVVVVVCCVVVVVVCPPDPVRVVVVVVVVVVVVVVVLVCVQQDDPPDGPDPVSVVVVVVVVVVD

Mean predicted aligned error: 8.64 Å

pLDDT: mean 84.53, std 9.75, range [60.38, 96.25]

Solvent-accessible surface area (backbone atoms only — not comparable to full-atom values): 4539 Å² total; per-residue (Å²): 112,71,68,60,54,50,50,52,51,49,52,53,50,50,54,49,51,54,49,49,53,53,50,43,51,60,60,44,54,73,68,52,76,60,52,72,68,54,48,52,51,50,53,49,48,50,50,52,48,53,51,48,48,52,52,48,58,32,54,31,48,88,98,41,74,47,46,69,68,44,42,49,51,52,53,49,52,63,75,74,106

Secondary structure (DSSP, 8-state):
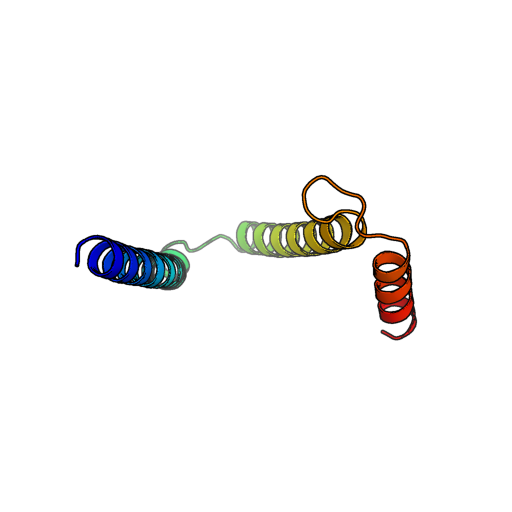-HHHHHHHHHHHHHHHHHHHHHHHHHHHHTTS---HHHHHHHHHHHHHHHHHHHHHHHHEETTEE--HHHHHHHHHHHHH-